Protein AF-W8TI41-F1 (afdb_monomer_lite)

InterPro domains:
  IPR001387 Cro/C1-type, helix-turn-helix domain [PF13443] (2-43)
  IPR001387 Cro/C1-type, helix-turn-hel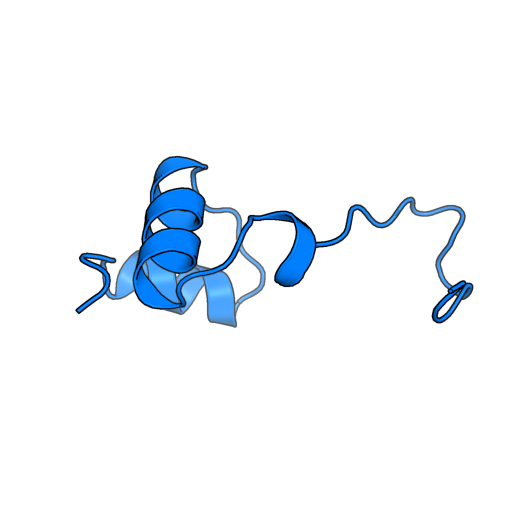ix domain [PS50943] (1-37)
  IPR010982 Lambda repressor-like, DNA-binding domain superfamily [G3DSA:1.10.260.40] (1-52)
  IPR010982 Lambda repressor-like, DNA-binding domain superfamily [SSF47413] (2-45)

Radius of gyration: 13.13 Å; chains: 1; bounding box: 28×31×26 Å

Organism: NCBI:txid1286171

Secondary structure (DSSP, 8-state):
-----HHHHHHHTTT----HHHHHHHHHHHT--GGGT-----GGGTT-----

pLDDT: mean 86.61, std 15.01, range [51.88, 97.44]

Sequence (52 aa):
MAGISHASIAKLGKNENITTDVLLRICKALDCDIGDIMEIINDDNEGATYIE

Foldseek 3Di:
DLPDDPVQVVCVVVVHDDDVVSLVSVCVVVVHDSVVPDDDDDPVPPDPPDDD

Structure (mmCIF, N/CA/C/O backbone):
data_AF-W8TI41-F1
#
_entry.id   AF-W8TI41-F1
#
loop_
_atom_site.group_PDB
_atom_site.id
_atom_site.type_symbol
_atom_site.label_atom_id
_atom_site.label_alt_id
_atom_site.label_comp_id
_atom_site.label_asym_id
_atom_site.label_entity_id
_atom_site.label_seq_id
_atom_site.pdbx_PDB_ins_code
_atom_site.Cartn_x
_atom_site.Cartn_y
_atom_site.Cartn_z
_atom_site.occupancy
_atom_site.B_iso_or_equiv
_atom_site.auth_seq_id
_atom_site.auth_comp_id
_atom_site.auth_asym_id
_atom_site.auth_atom_id
_atom_site.pdbx_PDB_model_num
ATOM 1 N N . MET A 1 1 ? -13.249 8.803 2.876 1.00 63.22 1 MET A N 1
ATOM 2 C CA . MET A 1 1 ? -11.882 9.289 2.567 1.00 63.22 1 MET A CA 1
ATOM 3 C C . MET A 1 1 ? -10.885 8.359 3.238 1.00 63.22 1 MET A C 1
ATOM 5 O O . MET A 1 1 ? -11.101 8.035 4.395 1.00 63.22 1 MET A O 1
ATOM 9 N N . ALA A 1 2 ? -9.816 7.950 2.552 1.00 84.56 2 ALA A N 1
ATOM 10 C CA . ALA A 1 2 ? -8.862 6.943 3.040 1.00 84.56 2 ALA A CA 1
ATOM 11 C C . ALA A 1 2 ? -8.054 7.346 4.297 1.00 84.56 2 ALA A C 1
ATOM 13 O O . ALA A 1 2 ? -7.304 6.542 4.837 1.00 84.56 2 ALA A O 1
ATOM 14 N N . GLY A 1 3 ? -8.158 8.594 4.773 1.00 91.88 3 GLY A N 1
ATOM 15 C CA . GLY A 1 3 ? -7.388 9.063 5.933 1.00 91.88 3 GLY A CA 1
ATOM 16 C C . GLY A 1 3 ? -5.877 9.109 5.675 1.00 91.88 3 GLY A C 1
ATOM 17 O O . GLY A 1 3 ? -5.085 8.917 6.595 1.00 91.88 3 GLY A O 1
ATOM 18 N N . ILE A 1 4 ? -5.472 9.323 4.422 1.00 94.56 4 ILE A N 1
ATOM 19 C CA . ILE A 1 4 ? -4.074 9.373 3.983 1.00 94.56 4 ILE A CA 1
ATOM 20 C C . ILE A 1 4 ? -3.661 10.838 3.809 1.00 94.56 4 ILE A C 1
ATOM 22 O O . ILE A 1 4 ? -4.433 11.652 3.304 1.00 94.56 4 ILE A O 1
ATOM 26 N N . SER A 1 5 ? -2.448 11.185 4.243 1.00 95.25 5 SER A N 1
ATOM 27 C CA . SER A 1 5 ? -1.928 12.547 4.093 1.00 95.25 5 SER A CA 1
ATOM 28 C C . SER A 1 5 ? -1.610 12.876 2.629 1.00 95.25 5 SER A C 1
ATOM 30 O O . SER A 1 5 ? -1.184 12.007 1.868 1.00 95.25 5 SER A O 1
ATOM 32 N N . HIS A 1 6 ? -1.715 14.152 2.250 1.00 95.00 6 HIS A N 1
ATOM 33 C CA . HIS A 1 6 ? -1.290 14.620 0.925 1.00 95.00 6 HIS A CA 1
ATOM 34 C C . HIS A 1 6 ? 0.178 14.281 0.625 1.00 95.00 6 HIS A C 1
ATOM 36 O O . HIS A 1 6 ? 0.511 13.937 -0.504 1.00 95.00 6 HIS A O 1
ATOM 42 N N . ALA A 1 7 ? 1.048 14.318 1.641 1.00 96.00 7 ALA A N 1
ATOM 43 C CA . ALA A 1 7 ? 2.451 13.944 1.493 1.00 96.00 7 ALA A CA 1
ATOM 44 C C . ALA A 1 7 ? 2.609 12.462 1.114 1.00 96.00 7 ALA A C 1
ATOM 46 O O . ALA A 1 7 ? 3.368 12.143 0.207 1.00 96.00 7 ALA A O 1
ATOM 47 N N . SER A 1 8 ? 1.862 11.561 1.758 1.00 96.31 8 SER A N 1
ATOM 48 C CA . SER A 1 8 ? 1.873 10.127 1.437 1.00 96.31 8 SER A CA 1
ATOM 49 C C . SER A 1 8 ? 1.366 9.847 0.017 1.00 96.31 8 SER A C 1
ATOM 51 O O . SER A 1 8 ? 1.942 9.012 -0.671 1.00 96.31 8 SER A O 1
ATOM 53 N N . ILE A 1 9 ? 0.342 10.574 -0.449 1.00 94.38 9 ILE A N 1
ATOM 54 C CA . ILE A 1 9 ? -0.139 10.473 -1.839 1.00 94.38 9 ILE A CA 1
ATOM 55 C C . ILE A 1 9 ? 0.922 10.982 -2.823 1.00 94.38 9 ILE A C 1
ATOM 57 O O . ILE A 1 9 ? 1.177 10.344 -3.842 1.00 94.38 9 ILE A O 1
ATOM 61 N N . ALA A 1 10 ? 1.589 12.096 -2.510 1.00 97.12 10 ALA A N 1
ATOM 62 C CA . ALA A 1 10 ? 2.658 12.628 -3.351 1.00 97.12 10 ALA A CA 1
ATOM 63 C C . ALA A 1 10 ? 3.848 11.660 -3.476 1.00 97.12 10 ALA A C 1
ATOM 65 O O . ALA A 1 10 ? 4.444 11.581 -4.547 1.00 97.12 10 ALA A O 1
ATOM 66 N N . LYS A 1 11 ? 4.175 10.908 -2.414 1.00 97.06 11 LYS A N 1
ATOM 67 C CA . LYS A 1 11 ? 5.203 9.856 -2.445 1.00 97.06 11 LYS A CA 1
ATOM 68 C C . LYS A 1 11 ? 4.850 8.722 -3.400 1.00 97.06 11 LYS A C 1
ATOM 70 O O . LYS A 1 11 ? 5.683 8.349 -4.219 1.00 97.06 11 LYS A O 1
ATOM 75 N N . LEU A 1 12 ? 3.607 8.237 -3.344 1.00 93.69 12 LEU A N 1
ATOM 76 C CA . LEU A 1 12 ? 3.115 7.211 -4.269 1.00 93.69 12 LEU A CA 1
ATOM 77 C C . LEU A 1 12 ? 3.238 7.663 -5.728 1.00 93.69 12 LEU A C 1
ATOM 79 O O . LEU A 1 12 ? 3.761 6.925 -6.550 1.00 93.69 12 LEU A O 1
ATOM 83 N N . GLY A 1 13 ? 2.860 8.909 -6.035 1.00 94.62 13 GLY A N 1
ATOM 84 C CA . GLY A 1 13 ? 3.013 9.470 -7.384 1.00 94.62 13 GLY A CA 1
ATOM 85 C C . GLY A 1 13 ? 4.466 9.645 -7.854 1.00 94.62 13 GLY A C 1
ATOM 86 O O . GLY A 1 13 ? 4.693 9.912 -9.030 1.00 94.62 13 GLY A O 1
ATOM 87 N N . LYS A 1 14 ? 5.447 9.511 -6.953 1.00 97.44 14 LYS A N 1
ATOM 88 C CA . LYS A 1 14 ? 6.889 9.606 -7.232 1.00 97.44 14 LYS A CA 1
ATOM 89 C C . LYS A 1 14 ? 7.622 8.267 -7.105 1.00 97.44 14 LYS A C 1
ATOM 91 O O . LYS A 1 14 ? 8.848 8.263 -7.164 1.00 97.44 14 LYS A O 1
ATOM 96 N N . ASN A 1 15 ? 6.904 7.157 -6.920 1.00 93.00 15 ASN A N 1
ATOM 97 C CA . ASN A 1 15 ? 7.485 5.839 -6.635 1.00 93.00 15 ASN A CA 1
ATOM 98 C C . ASN A 1 15 ? 8.403 5.833 -5.394 1.00 93.00 15 ASN A C 1
ATOM 100 O O . ASN A 1 15 ? 9.387 5.101 -5.332 1.00 93.00 15 ASN A O 1
ATOM 104 N N . GLU A 1 16 ? 8.101 6.671 -4.400 1.00 96.75 16 GLU A N 1
ATOM 105 C CA . GLU A 1 16 ? 8.828 6.702 -3.131 1.00 96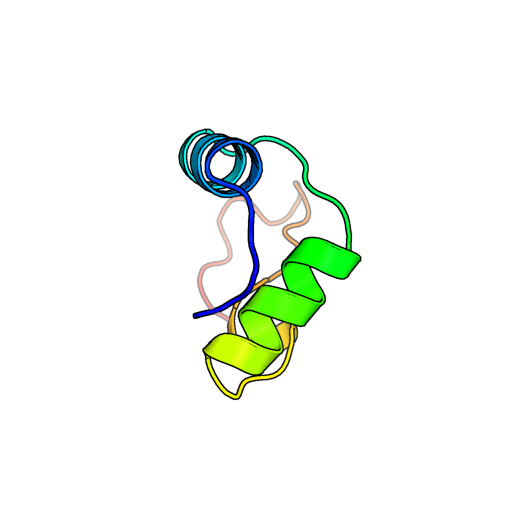.75 16 GLU A CA 1
ATOM 106 C C . GLU A 1 16 ? 8.206 5.753 -2.096 1.00 96.75 16 GLU A C 1
ATOM 108 O O . GLU A 1 16 ? 7.000 5.500 -2.083 1.00 96.75 16 GLU A O 1
ATOM 113 N N . ASN A 1 17 ? 9.027 5.307 -1.143 1.00 94.88 17 ASN A N 1
ATOM 114 C CA . ASN A 1 17 ? 8.596 4.405 -0.076 1.00 94.88 17 ASN A CA 1
ATOM 115 C C . ASN A 1 17 ? 7.549 5.033 0.861 1.00 94.88 17 ASN A C 1
ATOM 117 O O . ASN A 1 17 ? 7.672 6.177 1.324 1.00 94.88 17 ASN A O 1
ATOM 121 N N . ILE A 1 18 ? 6.570 4.213 1.239 1.00 95.12 18 ILE A N 1
ATOM 122 C CA . ILE A 1 18 ? 5.559 4.499 2.262 1.00 95.12 18 ILE A CA 1
ATOM 123 C C . ILE A 1 18 ? 5.572 3.419 3.351 1.00 95.12 18 ILE A C 1
ATOM 125 O O . ILE A 1 18 ? 6.284 2.423 3.256 1.00 95.12 18 ILE A O 1
ATOM 129 N N . THR A 1 19 ? 4.799 3.624 4.416 1.00 95.75 19 THR A N 1
ATOM 130 C CA . THR A 1 19 ? 4.635 2.630 5.483 1.00 95.75 19 THR A CA 1
ATOM 131 C C . THR A 1 19 ? 3.500 1.656 5.164 1.00 95.75 19 THR A C 1
ATOM 133 O O . THR A 1 19 ? 2.567 1.978 4.427 1.00 95.75 19 THR A O 1
ATOM 136 N N . THR A 1 20 ? 3.526 0.480 5.786 1.00 95.12 20 THR A N 1
ATOM 137 C CA . THR A 1 20 ? 2.472 -0.540 5.651 1.00 95.12 20 THR A CA 1
ATOM 138 C C . THR A 1 20 ? 1.107 -0.087 6.182 1.00 95.12 20 T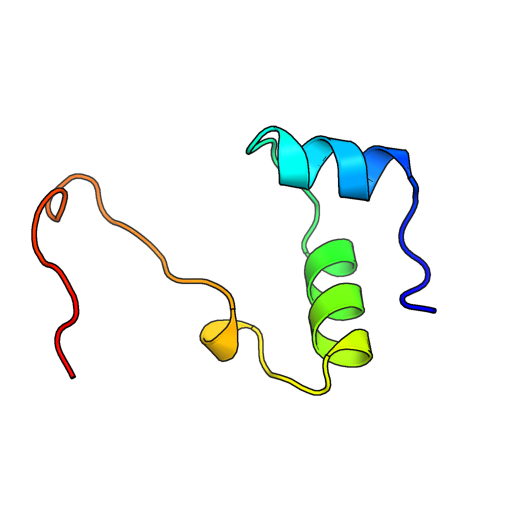HR A C 1
ATOM 140 O O . THR A 1 20 ? 0.082 -0.510 5.659 1.00 95.12 20 THR A O 1
ATOM 143 N N . ASP A 1 21 ? 1.054 0.825 7.160 1.00 95.62 21 ASP A N 1
ATOM 144 C CA . ASP A 1 21 ? -0.209 1.434 7.613 1.00 95.62 21 ASP A CA 1
ATOM 145 C C . ASP A 1 21 ? -0.891 2.251 6.502 1.00 95.62 21 ASP A C 1
ATOM 147 O O . ASP A 1 21 ? -2.111 2.204 6.351 1.00 95.62 21 ASP A O 1
ATOM 151 N N . VAL A 1 22 ? -0.114 2.960 5.673 1.00 95.75 22 VAL A N 1
ATOM 152 C CA . VAL A 1 22 ? -0.668 3.676 4.515 1.00 95.75 22 VAL A CA 1
ATOM 153 C C . VAL A 1 22 ? -1.245 2.680 3.510 1.00 95.75 22 VAL A C 1
ATOM 155 O O . VAL A 1 22 ? -2.362 2.892 3.046 1.00 95.75 22 VAL A O 1
ATOM 158 N N . LEU A 1 23 ? -0.547 1.572 3.237 1.00 95.06 23 LEU A N 1
ATOM 159 C CA . LEU A 1 23 ? -1.053 0.499 2.373 1.00 95.06 23 LEU A CA 1
ATOM 160 C C . LEU A 1 23 ? -2.372 -0.089 2.894 1.00 95.06 23 LEU A C 1
ATOM 162 O O . LEU A 1 23 ? -3.334 -0.204 2.138 1.00 95.06 23 LEU A O 1
ATOM 166 N N . LEU A 1 24 ? -2.469 -0.362 4.198 1.00 95.81 24 LEU A N 1
ATOM 167 C CA . LEU A 1 24 ? -3.699 -0.861 4.820 1.00 95.81 24 LEU A CA 1
ATOM 168 C C . LEU A 1 24 ? -4.874 0.119 4.666 1.00 95.81 24 LEU A C 1
ATOM 170 O O . LEU A 1 24 ? -6.014 -0.298 4.459 1.00 95.81 24 LEU A O 1
ATOM 174 N N . ARG A 1 25 ? -4.620 1.428 4.766 1.00 96.12 25 ARG A N 1
ATOM 175 C CA . ARG A 1 25 ? -5.649 2.459 4.554 1.00 96.12 25 ARG A CA 1
ATOM 176 C C . ARG A 1 25 ? -6.123 2.524 3.106 1.00 96.12 25 ARG A C 1
ATOM 178 O O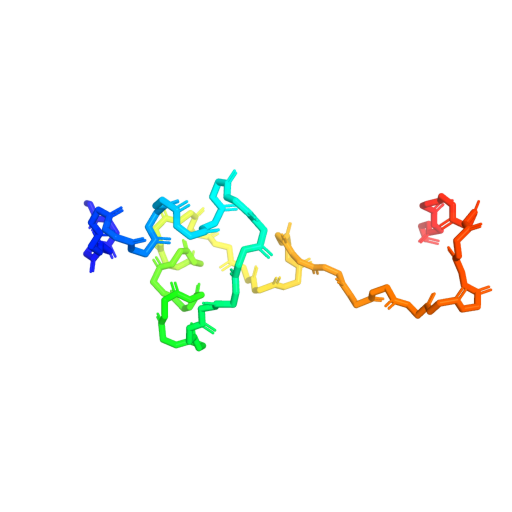 . ARG A 1 25 ? -7.303 2.780 2.888 1.00 96.12 25 ARG A O 1
ATOM 185 N N . ILE A 1 26 ? -5.231 2.293 2.141 1.00 94.88 26 ILE A N 1
ATOM 186 C CA . ILE A 1 26 ? -5.586 2.200 0.718 1.00 94.88 26 ILE A CA 1
ATOM 187 C C . ILE A 1 26 ? -6.489 0.990 0.494 1.00 94.88 26 ILE A C 1
ATOM 189 O O . ILE A 1 26 ? -7.589 1.166 -0.016 1.00 94.88 26 ILE A O 1
ATOM 193 N N . CYS A 1 27 ? -6.076 -0.190 0.967 1.00 95.56 27 CYS A N 1
ATOM 194 C CA . CYS A 1 27 ? -6.844 -1.434 0.860 1.00 95.56 27 CYS A CA 1
ATOM 195 C C . CYS A 1 27 ? -8.276 -1.256 1.395 1.00 95.56 27 CYS A C 1
ATOM 197 O O . CYS A 1 27 ? -9.250 -1.493 0.692 1.00 95.56 27 CYS A O 1
ATOM 199 N N . LYS A 1 28 ? -8.423 -0.687 2.600 1.00 95.69 28 LYS A N 1
ATOM 200 C CA . LYS A 1 28 ? -9.740 -0.389 3.197 1.00 95.69 28 LYS A CA 1
ATOM 201 C C . LYS A 1 28 ? -10.564 0.639 2.422 1.00 95.69 28 LYS A C 1
ATOM 203 O O . LYS A 1 28 ? -11.786 0.622 2.503 1.00 95.69 28 LYS A O 1
ATOM 208 N N . ALA A 1 29 ? -9.916 1.592 1.756 1.00 95.75 29 ALA A N 1
ATOM 209 C CA . ALA A 1 29 ? -10.611 2.615 0.982 1.00 95.75 29 ALA A CA 1
ATOM 210 C C . ALA A 1 29 ? -11.079 2.101 -0.385 1.00 95.75 29 ALA A C 1
ATOM 212 O O . ALA A 1 29 ? -12.046 2.643 -0.918 1.00 95.75 29 ALA A O 1
ATOM 213 N N . LEU A 1 30 ? -10.381 1.104 -0.930 1.00 95.12 30 LEU A N 1
ATOM 214 C CA . LEU A 1 30 ? -10.688 0.450 -2.200 1.00 95.12 30 LEU A CA 1
ATOM 215 C C . LEU A 1 30 ? -11.500 -0.843 -2.035 1.00 95.12 30 LEU A C 1
ATOM 217 O O . LEU A 1 30 ? -11.977 -1.360 -3.036 1.00 95.12 30 LEU A O 1
ATOM 221 N N . ASP A 1 31 ? -11.684 -1.314 -0.797 1.00 96.56 31 ASP A N 1
ATOM 222 C CA . ASP A 1 31 ? -12.340 -2.586 -0.463 1.00 96.56 31 ASP A CA 1
ATOM 223 C C . ASP A 1 31 ? -11.672 -3.787 -1.157 1.00 96.56 31 ASP A C 1
ATOM 225 O O . ASP A 1 31 ? -12.318 -4.601 -1.811 1.00 96.56 31 ASP A O 1
ATOM 229 N N . CYS A 1 32 ? -10.342 -3.853 -1.048 1.00 96.56 32 CYS A N 1
ATOM 230 C CA . CYS A 1 32 ? -9.506 -4.890 -1.652 1.00 96.56 32 CYS A CA 1
ATOM 231 C C . CYS A 1 32 ? -8.434 -5.392 -0.673 1.00 96.56 32 CYS A C 1
ATOM 233 O O . CYS A 1 32 ? -8.153 -4.741 0.342 1.00 96.56 32 CYS A O 1
ATOM 235 N N . ASP A 1 33 ? -7.797 -6.512 -1.001 1.00 96.62 33 ASP A N 1
ATOM 236 C CA . ASP A 1 33 ? -6.603 -7.008 -0.322 1.00 96.62 33 ASP A CA 1
ATOM 237 C C . ASP A 1 33 ? -5.325 -6.425 -0.945 1.00 96.62 33 ASP A C 1
ATOM 239 O O . ASP A 1 33 ? -5.317 -5.841 -2.031 1.00 96.62 33 ASP A O 1
ATOM 243 N N . ILE A 1 34 ? -4.198 -6.564 -0.240 1.00 94.56 34 ILE A N 1
ATOM 244 C CA . ILE A 1 34 ? -2.917 -5.994 -0.687 1.00 94.56 34 ILE A CA 1
ATOM 245 C C . ILE A 1 34 ? -2.418 -6.610 -2.003 1.00 94.56 34 ILE A C 1
ATOM 247 O O . ILE A 1 34 ? -1.785 -5.918 -2.798 1.00 94.56 34 ILE A O 1
ATOM 251 N N . GLY A 1 35 ? -2.724 -7.890 -2.240 1.00 94.00 35 GLY A N 1
ATOM 252 C CA . GLY A 1 35 ? -2.349 -8.607 -3.462 1.00 94.00 35 GLY A CA 1
ATOM 253 C C . GLY A 1 35 ? -3.127 -8.164 -4.701 1.00 94.00 35 GLY A C 1
ATOM 254 O O . GLY A 1 35 ? -2.672 -8.409 -5.810 1.00 94.00 35 GLY A O 1
ATOM 255 N N . ASP A 1 36 ? -4.250 -7.461 -4.528 1.00 94.56 36 ASP A N 1
ATOM 256 C CA . ASP A 1 36 ? -5.049 -6.957 -5.650 1.00 94.56 36 ASP A CA 1
ATOM 257 C C . ASP A 1 36 ? -4.424 -5.709 -6.300 1.00 94.56 36 ASP A C 1
ATOM 259 O O . ASP A 1 36 ? -4.764 -5.353 -7.427 1.00 94.56 36 ASP A O 1
ATOM 263 N N . ILE A 1 37 ? -3.528 -5.012 -5.585 1.00 91.88 37 ILE A N 1
ATOM 264 C CA . ILE A 1 37 ? -2.975 -3.710 -5.999 1.00 91.88 37 ILE A CA 1
ATOM 265 C C . ILE A 1 37 ? -1.442 -3.649 -6.016 1.00 91.88 37 ILE A C 1
ATOM 267 O O . ILE A 1 37 ? -0.884 -2.627 -6.418 1.00 91.88 37 ILE A O 1
ATOM 271 N N . MET A 1 38 ? -0.750 -4.692 -5.551 1.00 91.12 38 MET A N 1
ATOM 272 C CA . MET A 1 38 ? 0.712 -4.742 -5.487 1.00 91.12 38 MET A CA 1
ATOM 273 C C . MET A 1 38 ? 1.252 -6.122 -5.853 1.00 91.12 38 MET A C 1
ATOM 275 O O . MET A 1 38 ? 0.709 -7.144 -5.447 1.00 91.12 38 MET A O 1
ATOM 279 N N . GLU A 1 39 ? 2.401 -6.123 -6.522 1.00 88.25 39 GLU A N 1
ATOM 280 C CA . GLU A 1 39 ? 3.172 -7.314 -6.868 1.00 88.25 39 GLU A CA 1
ATOM 281 C C . GLU A 1 39 ? 4.633 -7.120 -6.442 1.00 88.25 39 GLU A C 1
ATOM 283 O O . GLU A 1 39 ? 5.157 -6.002 -6.455 1.00 88.25 39 GLU A O 1
ATOM 288 N N . ILE A 1 40 ? 5.293 -8.204 -6.036 1.00 88.06 40 ILE A N 1
ATOM 289 C CA . ILE A 1 40 ? 6.734 -8.201 -5.779 1.00 88.06 40 ILE A CA 1
ATOM 290 C C . ILE A 1 40 ? 7.436 -8.545 -7.090 1.00 88.06 40 ILE A C 1
ATOM 292 O O . ILE A 1 40 ? 7.365 -9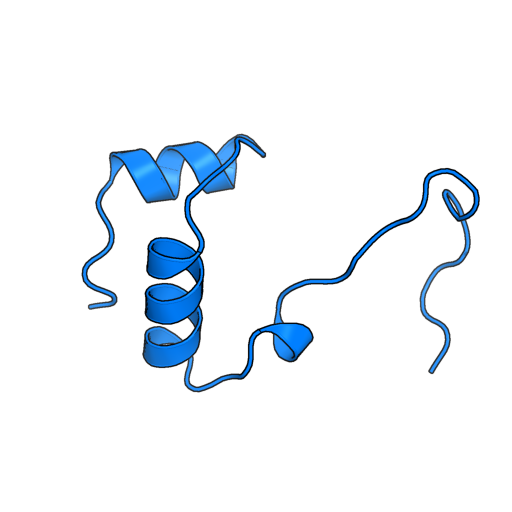.681 -7.551 1.00 88.06 40 ILE A O 1
ATOM 296 N N . ILE A 1 41 ? 8.140 -7.570 -7.660 1.00 85.00 41 ILE A N 1
ATOM 297 C CA . ILE A 1 41 ? 8.978 -7.779 -8.841 1.00 85.00 41 ILE A CA 1
ATOM 298 C C . ILE A 1 41 ? 10.385 -8.157 -8.375 1.00 85.00 41 ILE A C 1
ATOM 300 O O . ILE A 1 41 ? 11.007 -7.421 -7.611 1.00 85.00 41 ILE A O 1
ATOM 304 N N . ASN A 1 42 ? 10.877 -9.313 -8.825 1.00 84.75 42 ASN A N 1
ATOM 305 C CA . ASN A 1 42 ? 12.284 -9.688 -8.680 1.00 84.75 42 ASN A CA 1
ATOM 306 C C . ASN A 1 42 ? 13.050 -9.174 -9.906 1.00 84.75 42 ASN A C 1
ATOM 308 O O . ASN A 1 42 ? 12.548 -9.319 -11.020 1.00 84.75 42 ASN A O 1
ATOM 312 N N . ASP A 1 43 ? 14.261 -8.645 -9.725 1.00 76.81 43 ASP A N 1
ATOM 313 C CA . ASP A 1 43 ? 15.085 -8.101 -10.824 1.00 76.81 43 ASP A CA 1
ATOM 314 C C . ASP A 1 43 ? 15.407 -9.147 -11.916 1.00 76.81 43 ASP A C 1
ATOM 316 O O . ASP A 1 43 ? 15.633 -8.802 -13.072 1.00 76.81 43 ASP A O 1
ATOM 320 N N . ASP A 1 44 ? 15.329 -10.442 -11.592 1.00 66.69 44 ASP A N 1
ATOM 321 C CA . ASP A 1 44 ? 15.479 -11.545 -12.554 1.00 66.69 44 ASP A CA 1
ATOM 322 C C . ASP A 1 44 ? 14.264 -11.708 -13.504 1.00 66.69 44 ASP A C 1
ATOM 324 O O . ASP A 1 44 ? 14.310 -12.504 -14.443 1.00 66.69 44 ASP A O 1
ATOM 328 N N . ASN A 1 45 ? 13.176 -10.961 -13.265 1.00 58.44 45 ASN A N 1
ATOM 329 C CA . ASN A 1 45 ? 11.906 -10.981 -14.002 1.00 58.44 45 ASN A CA 1
ATOM 330 C C . ASN A 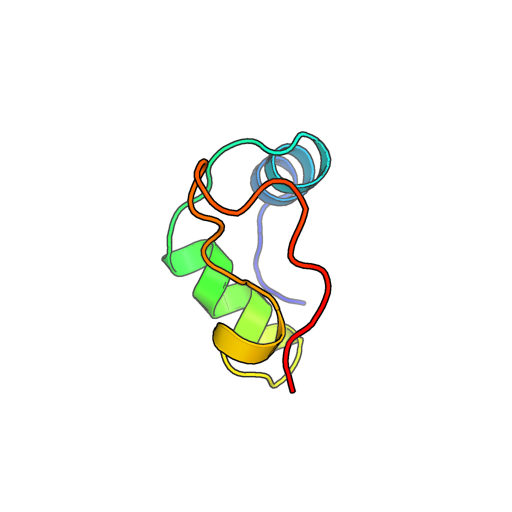1 45 ? 11.572 -9.631 -14.674 1.00 58.44 45 ASN A C 1
ATOM 332 O O . ASN A 1 45 ? 10.399 -9.362 -14.947 1.00 58.44 45 ASN A O 1
ATOM 336 N N . GLU A 1 46 ? 12.560 -8.786 -14.997 1.00 55.47 46 GLU A N 1
ATOM 337 C CA . GLU A 1 46 ? 12.373 -7.656 -15.929 1.00 55.47 46 GLU A CA 1
ATOM 338 C C . GLU A 1 46 ? 12.039 -8.182 -17.345 1.00 55.47 46 GLU A C 1
ATOM 340 O O . GLU A 1 46 ? 12.876 -8.244 -18.243 1.00 55.47 46 GLU A O 1
ATOM 345 N N . GLY A 1 47 ? 10.798 -8.631 -17.554 1.00 55.84 47 GLY A N 1
ATOM 346 C CA . GLY A 1 47 ? 10.308 -9.111 -18.850 1.00 55.84 47 GLY A CA 1
ATOM 347 C C . GLY A 1 47 ? 9.218 -10.184 -18.802 1.00 55.84 47 GLY A C 1
ATOM 348 O O . GLY A 1 47 ? 8.551 -10.396 -19.815 1.00 55.84 47 GLY A O 1
ATOM 349 N N . ALA A 1 48 ? 8.975 -10.834 -17.661 1.00 56.00 48 ALA A N 1
ATOM 350 C CA . ALA A 1 48 ? 7.887 -11.804 -17.528 1.00 56.00 48 ALA A CA 1
ATOM 351 C C . ALA A 1 48 ? 6.571 -11.076 -17.207 1.00 56.00 48 ALA A C 1
ATOM 353 O O . ALA A 1 48 ? 6.127 -10.979 -16.071 1.00 56.00 48 ALA A O 1
ATOM 354 N N . THR A 1 49 ? 5.985 -10.502 -18.252 1.00 57.91 49 THR A N 1
ATOM 355 C CA . THR A 1 49 ? 4.618 -9.972 -18.265 1.00 57.91 49 THR A CA 1
ATOM 356 C C . THR A 1 49 ? 3.629 -11.087 -17.902 1.00 57.91 49 THR A C 1
ATOM 358 O O . THR A 1 49 ? 3.690 -12.139 -18.527 1.00 57.91 49 THR A O 1
ATOM 361 N N . TYR A 1 50 ? 2.753 -10.833 -16.920 1.00 53.25 50 TYR A N 1
ATOM 362 C CA . TYR A 1 50 ? 1.545 -11.592 -16.547 1.00 53.25 50 TYR A CA 1
ATOM 363 C C . TYR A 1 50 ? 1.597 -13.109 -16.805 1.00 53.25 50 TYR A C 1
ATOM 365 O O . TYR A 1 50 ? 1.275 -13.573 -17.900 1.00 53.25 50 TYR A O 1
ATOM 373 N N . ILE A 1 51 ? 1.923 -13.889 -15.775 1.00 51.88 51 ILE A N 1
ATOM 374 C CA . ILE A 1 51 ? 1.583 -15.316 -15.747 1.00 51.88 51 ILE A CA 1
ATOM 375 C C . ILE A 1 51 ? 0.324 -15.455 -14.890 1.00 51.88 51 ILE A C 1
ATOM 377 O O . ILE A 1 51 ? 0.386 -15.234 -13.682 1.00 51.88 51 ILE A O 1
ATOM 381 N N . GLU A 1 52 ? -0.807 -15.729 -15.547 1.00 52.22 52 GLU A N 1
ATOM 382 C CA . GLU A 1 52 ? -2.030 -16.230 -14.896 1.00 52.22 52 GLU A CA 1
ATOM 383 C C . GLU A 1 52 ? -1.768 -17.553 -14.158 1.00 52.22 52 GLU A C 1
ATOM 385 O O . GLU A 1 52 ? -0.983 -18.384 -14.680 1.00 52.22 52 GLU A O 1
#